Protein AF-A0A3L6E2Q4-F1 (afdb_monomer)

Mean predicted aligned error: 13.15 Å

pLDDT: mean 80.93, std 14.29, range [41.16, 96.69]

Foldseek 3Di:
DPCPPPPPDDQDVVNVVVVVVVVVVVVVVVVVLVVQLPPDDPPCPLVVLCPDPDDDNVVSVVVVVCVRNVSD

Structure (mmCIF, N/CA/C/O backbone):
data_AF-A0A3L6E2Q4-F1
#
_entry.id   AF-A0A3L6E2Q4-F1
#
loop_
_atom_site.group_PDB
_atom_site.id
_atom_site.type_symbol
_atom_site.label_atom_id
_atom_site.label_alt_id
_atom_site.label_comp_id
_atom_site.label_asym_id
_atom_site.label_entity_id
_atom_site.label_seq_id
_atom_site.pdbx_PDB_ins_code
_atom_site.Cartn_x
_atom_site.Cartn_y
_atom_site.Cartn_z
_atom_site.occupancy
_atom_site.B_iso_or_equiv
_atom_site.auth_seq_id
_atom_site.auth_comp_id
_atom_site.auth_asym_id
_atom_site.auth_atom_id
_atom_site.pdbx_PDB_model_num
ATOM 1 N N . MET A 1 1 ? -21.430 44.119 27.105 1.00 41.16 1 MET A N 1
ATOM 2 C CA . MET A 1 1 ? -20.313 43.244 27.526 1.00 41.16 1 MET A CA 1
ATOM 3 C C . MET A 1 1 ? -20.798 41.804 27.468 1.00 41.16 1 MET A C 1
ATOM 5 O O . MET A 1 1 ? -21.638 41.433 2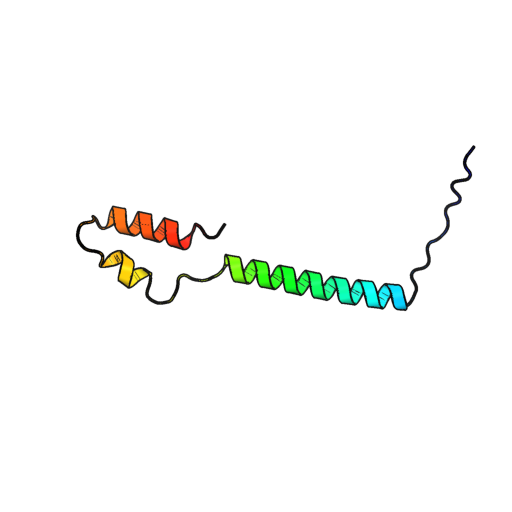8.278 1.00 41.16 1 MET A O 1
ATOM 9 N N . SER A 1 2 ? -20.376 41.020 26.474 1.00 52.53 2 SE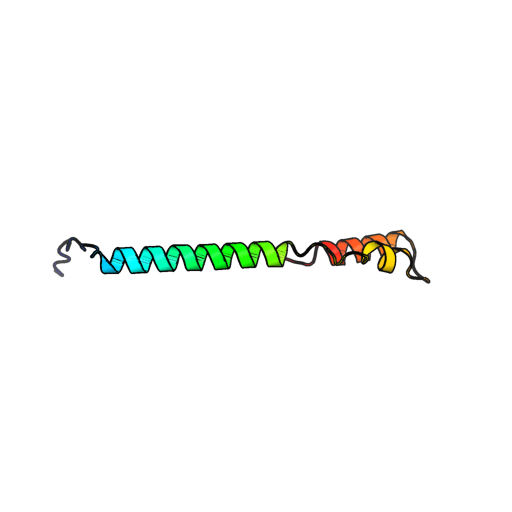R A N 1
ATOM 10 C CA . SER A 1 2 ? -20.743 39.602 26.392 1.00 52.53 2 SER A CA 1
ATOM 11 C C . SER A 1 2 ? -19.973 38.835 27.459 1.00 52.53 2 SER A C 1
ATOM 13 O O . SER A 1 2 ? -18.746 38.762 27.417 1.00 52.53 2 SER A O 1
ATOM 15 N N . ASN A 1 3 ? -20.698 38.300 28.435 1.00 59.75 3 ASN A N 1
ATOM 16 C CA . ASN A 1 3 ? -20.138 37.506 29.516 1.00 59.75 3 ASN A CA 1
ATOM 17 C C . ASN A 1 3 ? -19.717 36.142 28.938 1.00 59.75 3 ASN A C 1
ATOM 19 O O . ASN A 1 3 ? -20.489 35.184 28.955 1.00 59.75 3 ASN A O 1
ATOM 23 N N . LEU A 1 4 ? -18.515 36.064 28.354 1.00 63.53 4 LEU A N 1
ATOM 24 C CA . LEU A 1 4 ? -17.890 34.804 27.944 1.00 63.53 4 LEU A CA 1
ATOM 25 C C . LEU A 1 4 ? -17.405 34.083 29.211 1.00 63.53 4 LEU A C 1
ATOM 27 O O . LEU A 1 4 ? -16.212 33.977 29.495 1.00 63.53 4 LEU A O 1
ATOM 31 N N . GLY A 1 5 ? -18.360 33.638 30.029 1.00 59.53 5 GLY A N 1
ATOM 32 C CA . GLY A 1 5 ? -18.078 32.779 31.166 1.00 59.53 5 GLY A CA 1
ATOM 33 C C . GLY A 1 5 ? -17.275 31.583 30.671 1.00 59.53 5 GLY A C 1
ATOM 34 O O . GLY A 1 5 ? -17.678 30.916 29.715 1.00 59.53 5 GLY A O 1
ATOM 35 N N . LYS A 1 6 ? -16.119 31.329 31.293 1.00 66.75 6 LYS A N 1
ATOM 36 C CA . LYS A 1 6 ? -15.293 30.146 31.031 1.00 66.75 6 L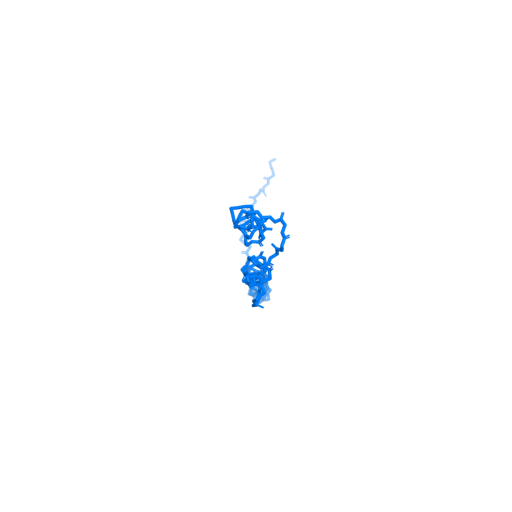YS A CA 1
ATOM 37 C C . LYS A 1 6 ? -16.076 28.910 31.477 1.00 66.75 6 LYS A C 1
ATOM 39 O O . LYS A 1 6 ? -15.888 28.403 32.579 1.00 66.75 6 LYS A O 1
ATOM 44 N N . ARG A 1 7 ? -17.016 28.457 30.646 1.00 73.38 7 ARG A N 1
ATOM 45 C CA . ARG A 1 7 ? -17.776 27.234 30.883 1.00 73.38 7 ARG A CA 1
ATOM 46 C C . ARG A 1 7 ? -16.796 26.080 30.743 1.00 73.38 7 ARG A C 1
ATOM 48 O O . ARG A 1 7 ? -16.298 25.819 29.649 1.00 73.38 7 ARG A O 1
ATOM 55 N N . LYS A 1 8 ? -16.500 25.415 31.858 1.00 72.06 8 LYS A N 1
ATOM 56 C CA . LYS A 1 8 ? -15.726 24.176 31.862 1.00 72.06 8 LYS A CA 1
ATOM 57 C C . LYS A 1 8 ? -16.517 23.155 31.039 1.00 72.06 8 LYS A C 1
ATOM 59 O O . LYS A 1 8 ? -17.617 22.773 31.430 1.00 72.06 8 LYS A O 1
ATOM 64 N N . ARG A 1 9 ? -16.020 22.818 29.847 1.00 71.75 9 ARG A N 1
ATOM 65 C CA . ARG A 1 9 ? -16.575 21.727 29.041 1.00 71.75 9 ARG A CA 1
ATOM 66 C C . ARG A 1 9 ? -16.095 20.437 29.692 1.00 71.75 9 ARG A C 1
ATOM 68 O O . ARG A 1 9 ? -14.890 20.233 29.812 1.00 71.75 9 ARG A O 1
ATOM 75 N N . TYR A 1 10 ? -17.032 19.651 30.200 1.00 75.81 10 TYR A N 1
ATOM 76 C CA . TYR A 1 10 ? -16.756 18.310 30.693 1.00 75.81 10 TYR A CA 1
ATOM 77 C C . TYR A 1 10 ? -16.920 17.363 29.514 1.00 75.81 10 TYR A C 1
ATOM 79 O O . TYR A 1 10 ? -17.911 17.471 28.7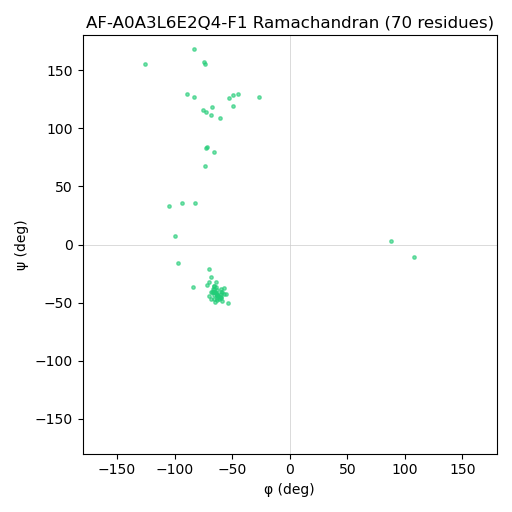97 1.00 75.81 10 TYR A O 1
ATOM 87 N N . MET A 1 11 ? -15.920 16.516 29.298 1.00 82.19 11 MET A N 1
ATOM 88 C CA . MET A 1 11 ? -15.983 15.437 28.322 1.00 82.19 11 MET A CA 1
ATOM 89 C C . MET A 1 11 ? -16.705 14.274 28.995 1.00 82.19 11 MET A C 1
ATOM 91 O O . MET A 1 11 ? -16.347 13.929 30.125 1.00 82.19 11 MET A O 1
ATOM 95 N N . THR A 1 12 ? -17.749 13.747 28.365 1.00 90.19 12 THR A N 1
ATOM 96 C CA . THR A 1 12 ? -18.467 12.581 28.895 1.00 90.19 12 THR A CA 1
ATOM 97 C C . THR A 1 12 ? -17.754 11.288 28.502 1.00 90.19 12 THR A C 1
ATOM 99 O O . THR A 1 12 ? -16.852 11.295 27.661 1.00 90.19 12 THR A O 1
ATOM 102 N N . ASP A 1 13 ? -18.143 10.165 29.101 1.00 91.19 13 ASP A N 1
ATOM 103 C CA . ASP A 1 13 ? -17.578 8.865 28.727 1.00 91.19 13 ASP A CA 1
ATOM 104 C C . ASP A 1 13 ? -17.928 8.509 27.271 1.00 91.19 13 ASP A C 1
ATOM 106 O O . ASP A 1 13 ? -17.116 7.925 26.554 1.00 91.19 13 ASP A O 1
ATOM 110 N N . GLU A 1 14 ? -19.092 8.942 26.782 1.00 91.62 14 GLU A N 1
ATOM 111 C CA . GLU A 1 14 ? -19.482 8.815 25.377 1.00 91.62 14 GLU A CA 1
ATOM 112 C C . GLU A 1 14 ? -18.565 9.627 24.458 1.00 91.62 14 GLU A C 1
ATOM 114 O O . GLU A 1 14 ? -18.133 9.117 23.423 1.00 91.62 14 GLU A O 1
ATOM 119 N N . ASP A 1 15 ? -18.205 10.854 24.850 1.00 91.00 15 ASP A N 1
ATOM 120 C CA . ASP A 1 15 ? -17.245 11.665 24.098 1.00 91.00 15 ASP A CA 1
ATOM 121 C C . ASP A 1 15 ? -15.886 10.949 24.007 1.00 91.00 15 ASP A C 1
ATOM 123 O O . ASP A 1 15 ? -15.273 10.905 22.940 1.00 91.00 15 ASP A O 1
ATOM 127 N N . VAL A 1 16 ? -15.419 10.336 25.104 1.00 89.81 16 VAL A N 1
ATOM 128 C CA . VAL A 1 16 ? -14.170 9.549 25.134 1.00 89.81 16 VAL A CA 1
ATOM 129 C C . VAL A 1 16 ? -14.228 8.387 24.145 1.00 89.81 16 VAL A C 1
ATOM 131 O O . VAL A 1 16 ? -13.273 8.171 23.396 1.00 89.81 16 VAL A O 1
ATOM 134 N N . VAL A 1 17 ? -15.341 7.653 24.111 1.00 94.06 17 VAL A N 1
ATOM 135 C CA . VAL A 1 17 ? -15.537 6.535 23.178 1.00 94.06 17 VAL A CA 1
ATOM 136 C C . VAL A 1 17 ? -15.503 7.020 21.728 1.00 94.06 17 VAL A C 1
ATOM 138 O O . VAL A 1 17 ? -14.812 6.420 20.903 1.00 94.06 17 VAL A O 1
ATOM 141 N N . VAL A 1 18 ? -16.177 8.132 21.421 1.00 94.06 18 VAL A N 1
ATOM 142 C CA . VAL A 1 18 ? -16.180 8.729 20.077 1.00 94.06 18 VAL A CA 1
ATOM 143 C C . VAL A 1 18 ? -14.774 9.156 19.659 1.00 94.06 18 VAL A C 1
ATOM 145 O O . VAL A 1 18 ? -14.334 8.820 18.558 1.00 94.06 18 VAL A O 1
ATOM 148 N N . PHE A 1 19 ? -14.035 9.851 20.527 1.00 94.00 19 PHE A N 1
ATOM 149 C CA . PHE A 1 19 ? -12.677 10.296 20.208 1.00 94.00 19 PHE A CA 1
ATOM 150 C C . PHE A 1 19 ? -11.700 9.133 20.039 1.00 94.00 19 PHE A C 1
ATOM 152 O O . PHE A 1 19 ? -10.841 9.196 19.159 1.00 94.00 19 PHE A O 1
ATOM 159 N N . ASN A 1 20 ? -11.850 8.060 20.817 1.00 94.25 20 ASN A N 1
ATOM 160 C CA . ASN A 1 20 ? -11.050 6.852 20.638 1.00 94.25 20 ASN A CA 1
ATOM 161 C C . ASN A 1 20 ? -11.358 6.175 19.299 1.00 94.25 20 ASN A C 1
ATOM 163 O O . ASN A 1 20 ? -10.431 5.896 18.546 1.00 94.25 20 ASN A O 1
ATOM 167 N N . GLY A 1 21 ? -12.635 5.995 18.947 1.00 95.56 21 GLY A N 1
ATOM 168 C CA . GLY A 1 21 ? -13.010 5.442 17.641 1.00 95.56 21 GLY A CA 1
ATOM 169 C C . GLY A 1 21 ? -12.494 6.287 16.472 1.00 95.56 21 GLY A C 1
ATOM 170 O O . GLY A 1 21 ? -11.976 5.753 15.495 1.00 95.56 21 GLY A O 1
ATOM 171 N N . MET A 1 22 ? -12.560 7.617 16.593 1.00 96.69 22 MET A N 1
ATOM 172 C CA . MET A 1 22 ? -12.021 8.535 15.586 1.00 96.69 22 MET A CA 1
ATOM 173 C C . MET A 1 22 ? -10.497 8.432 15.466 1.00 96.69 22 MET A C 1
ATOM 175 O O . MET A 1 22 ? -9.971 8.457 14.356 1.00 96.69 22 MET A O 1
ATOM 179 N N . LYS A 1 23 ? -9.781 8.309 16.589 1.00 96.19 23 LYS A N 1
ATOM 180 C CA . LYS A 1 23 ? -8.326 8.126 16.599 1.00 96.19 23 LYS A CA 1
ATOM 181 C C . LYS A 1 23 ? -7.925 6.856 15.846 1.00 96.19 23 LYS A C 1
ATOM 183 O O . LYS A 1 23 ? -7.008 6.925 15.031 1.00 96.19 23 LYS A O 1
ATOM 188 N N . GLU A 1 24 ? -8.609 5.739 16.093 1.00 96.31 24 GLU A N 1
ATOM 189 C CA . GLU A 1 24 ? -8.342 4.480 15.387 1.00 96.31 24 GLU A CA 1
ATOM 190 C C . GLU A 1 24 ? -8.623 4.624 13.886 1.00 96.31 24 GLU A C 1
ATOM 192 O O . GLU A 1 24 ? -7.744 4.355 13.074 1.00 96.31 24 GLU A O 1
ATOM 197 N N . ALA A 1 25 ? -9.769 5.198 13.502 1.00 96.56 25 ALA A N 1
ATOM 198 C CA . ALA A 1 25 ? -10.095 5.425 12.092 1.00 96.56 25 ALA A CA 1
ATOM 199 C C . ALA A 1 25 ? -9.053 6.302 11.367 1.00 96.56 25 ALA A C 1
ATOM 201 O O . ALA A 1 25 ? -8.678 6.025 10.230 1.00 96.56 25 ALA A O 1
ATOM 202 N N . VAL A 1 26 ? -8.556 7.358 12.020 1.00 96.44 26 VAL A N 1
ATOM 203 C CA . VAL A 1 26 ? -7.487 8.206 11.463 1.00 96.44 26 VAL A CA 1
ATOM 204 C C . VAL A 1 26 ? -6.168 7.439 11.355 1.00 96.44 26 VAL A C 1
ATOM 206 O O . VAL A 1 26 ? -5.443 7.619 10.376 1.00 96.44 26 VAL A O 1
ATOM 209 N N . SER A 1 27 ? -5.855 6.583 12.329 1.00 95.69 27 SER A N 1
ATOM 210 C CA . SER A 1 27 ? -4.672 5.721 12.291 1.00 95.69 27 SER A CA 1
ATOM 211 C C . SER A 1 27 ? -4.732 4.736 11.123 1.00 95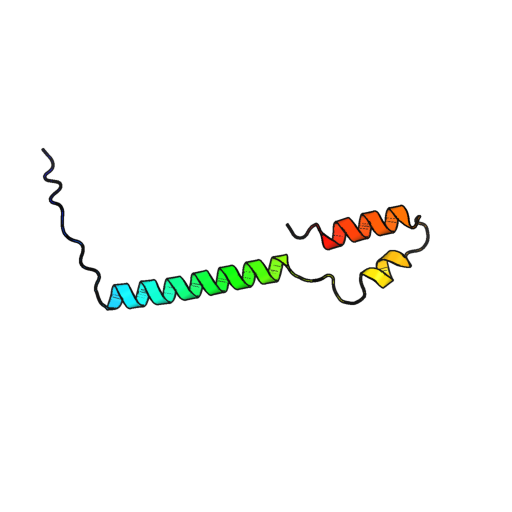.69 27 SER A C 1
ATOM 213 O O . SER A 1 27 ? -3.757 4.619 10.381 1.00 95.69 27 SER A O 1
ATOM 215 N N . ASP A 1 28 ? -5.884 4.103 10.902 1.00 95.62 28 ASP A N 1
ATOM 216 C CA . ASP A 1 28 ? -6.103 3.161 9.800 1.00 95.62 28 ASP A CA 1
ATOM 217 C C . ASP A 1 28 ? -5.973 3.848 8.438 1.00 95.62 28 ASP A C 1
ATOM 219 O O . ASP A 1 28 ? -5.297 3.345 7.541 1.00 95.62 28 ASP A O 1
ATOM 223 N N . VAL A 1 29 ? -6.545 5.048 8.288 1.00 93.25 29 VAL A N 1
ATOM 224 C CA . VAL A 1 29 ? -6.386 5.849 7.063 1.00 93.25 29 VAL A CA 1
ATOM 225 C C . VAL A 1 29 ? -4.921 6.230 6.847 1.00 93.25 29 VAL A C 1
ATOM 227 O O . VAL A 1 29 ? -4.418 6.120 5.731 1.00 93.25 29 VAL A O 1
ATOM 230 N N . ALA A 1 30 ? -4.208 6.648 7.896 1.00 91.44 30 ALA A N 1
ATOM 231 C CA . ALA A 1 30 ? -2.789 6.979 7.791 1.00 91.44 30 ALA A CA 1
ATOM 232 C C . ALA A 1 30 ? -1.933 5.759 7.410 1.00 91.44 30 ALA A C 1
ATOM 234 O O . ALA A 1 30 ? -0.979 5.905 6.644 1.00 91.44 30 ALA A O 1
ATOM 235 N N . ALA A 1 31 ? -2.266 4.569 7.915 1.00 89.25 31 ALA A N 1
ATOM 236 C CA . ALA A 1 31 ? -1.623 3.318 7.524 1.00 89.25 31 ALA A CA 1
ATOM 237 C C . ALA A 1 31 ? -1.895 2.990 6.049 1.00 89.25 31 ALA A C 1
ATOM 239 O O . ALA A 1 31 ? -0.946 2.815 5.288 1.00 89.25 31 ALA A O 1
ATOM 240 N N . ALA A 1 32 ? -3.157 3.039 5.616 1.00 86.50 32 ALA A N 1
ATOM 241 C CA . ALA A 1 32 ? -3.546 2.777 4.230 1.00 86.50 32 ALA A CA 1
ATOM 242 C C . ALA A 1 32 ? -2.891 3.750 3.230 1.00 86.50 32 ALA A C 1
ATOM 244 O O . ALA A 1 32 ? -2.477 3.344 2.147 1.00 86.50 32 ALA A O 1
ATOM 245 N N . VAL A 1 33 ? -2.751 5.031 3.594 1.00 84.38 33 VAL A N 1
ATOM 246 C CA . VAL A 1 33 ? -2.034 6.028 2.777 1.00 84.38 33 VAL A CA 1
ATOM 247 C C . VAL A 1 33 ? -0.537 5.716 2.698 1.00 84.38 33 VAL A C 1
ATOM 249 O O . VAL A 1 33 ? 0.063 5.834 1.637 1.00 84.38 33 VAL A O 1
ATOM 252 N N . ARG A 1 34 ? 0.095 5.291 3.796 1.00 79.69 34 ARG A N 1
ATOM 253 C CA . ARG A 1 34 ? 1.517 4.898 3.775 1.00 79.69 34 ARG A CA 1
ATOM 254 C C . ARG A 1 34 ? 1.752 3.654 2.922 1.00 79.69 34 ARG A C 1
ATOM 256 O O . ARG A 1 34 ? 2.729 3.607 2.181 1.00 79.69 34 ARG A O 1
ATOM 263 N N . GLU A 1 35 ? 0.858 2.675 3.008 1.00 74.94 35 GLU A N 1
ATOM 264 C CA . G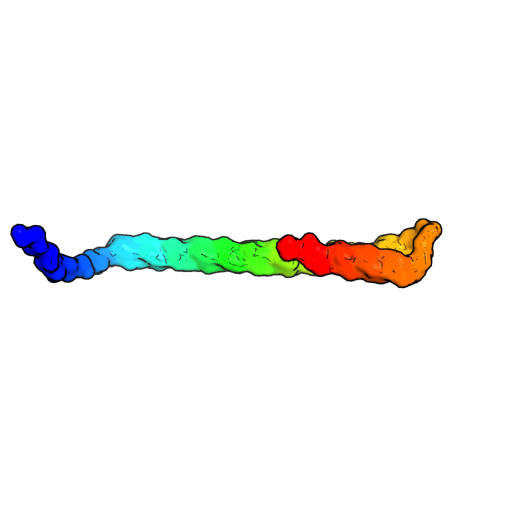LU A 1 35 ? 0.905 1.458 2.193 1.00 74.94 35 GLU A CA 1
ATOM 265 C C . GLU A 1 35 ? 0.678 1.748 0.703 1.00 74.94 35 GLU A C 1
ATOM 267 O O . GLU A 1 35 ? 1.322 1.130 -0.143 1.00 74.94 35 GLU A O 1
ATOM 272 N N . SER A 1 36 ? -0.186 2.710 0.359 1.00 65.50 36 SER A N 1
ATOM 273 C CA . SER A 1 36 ? -0.443 3.067 -1.042 1.00 65.50 36 SER A CA 1
ATOM 274 C C . SER A 1 36 ? 0.721 3.815 -1.700 1.00 65.50 36 SER A C 1
ATOM 276 O O . SER A 1 36 ? 0.996 3.585 -2.881 1.00 65.50 36 SER A O 1
ATOM 278 N N . ILE A 1 37 ? 1.437 4.651 -0.938 1.00 64.00 37 ILE A N 1
ATOM 279 C CA . ILE A 1 37 ? 2.672 5.323 -1.378 1.00 64.00 37 ILE A CA 1
ATOM 280 C C . ILE A 1 37 ? 3.788 4.287 -1.584 1.00 64.00 37 ILE A C 1
ATOM 282 O O . ILE A 1 37 ? 4.508 4.327 -2.579 1.00 64.00 37 ILE A O 1
ATOM 286 N N . HIS A 1 38 ? 3.888 3.297 -0.692 1.00 58.34 38 HIS A N 1
ATOM 287 C CA . HIS A 1 38 ? 4.914 2.252 -0.724 1.00 58.34 38 HIS A CA 1
ATOM 288 C C . HIS A 1 38 ? 4.473 0.982 -1.464 1.00 58.34 38 HIS A C 1
ATOM 290 O O . HIS A 1 38 ? 4.835 -0.134 -1.088 1.00 58.34 38 HIS A O 1
ATOM 296 N N . ALA A 1 39 ? 3.685 1.121 -2.530 1.00 58.78 39 ALA A N 1
ATOM 297 C CA . ALA A 1 39 ? 3.447 0.004 -3.432 1.00 58.78 39 ALA A CA 1
ATOM 298 C C . ALA A 1 39 ? 4.718 -0.230 -4.259 1.00 58.78 39 ALA A C 1
ATOM 300 O O . ALA A 1 39 ? 4.828 0.276 -5.383 1.00 58.78 39 ALA A O 1
ATOM 301 N N . GLU A 1 40 ? 5.651 -0.975 -3.649 1.00 60.91 40 GLU A N 1
ATOM 302 C CA . GLU A 1 40 ? 6.776 -1.687 -4.259 1.00 60.91 40 GLU A CA 1
ATOM 303 C C . GLU A 1 40 ? 6.433 -2.033 -5.708 1.00 60.91 40 GLU A C 1
ATOM 305 O O . GLU A 1 40 ? 5.3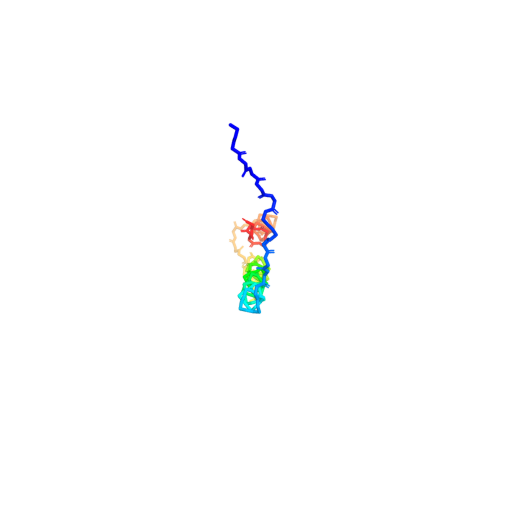59 -2.581 -5.995 1.00 60.91 40 GLU A O 1
ATOM 310 N N . ALA A 1 41 ? 7.312 -1.656 -6.639 1.00 63.59 41 ALA A N 1
ATOM 311 C CA . ALA A 1 41 ? 7.104 -1.938 -8.051 1.00 63.59 41 ALA A CA 1
ATOM 312 C C . ALA A 1 41 ? 6.753 -3.424 -8.215 1.00 63.59 41 ALA A C 1
ATOM 314 O O . ALA A 1 41 ? 7.451 -4.285 -7.678 1.00 63.59 41 ALA A O 1
ATOM 315 N N . ALA A 1 42 ? 5.655 -3.714 -8.926 1.00 67.50 42 ALA A N 1
ATOM 316 C CA . ALA A 1 42 ? 5.158 -5.074 -9.096 1.00 67.50 42 ALA A CA 1
ATOM 317 C C . ALA A 1 42 ? 6.324 -6.025 -9.437 1.00 67.50 42 ALA A C 1
ATOM 319 O O . ALA A 1 42 ? 7.114 -5.704 -10.340 1.00 67.50 42 ALA A O 1
ATOM 320 N N . PRO A 1 43 ? 6.463 -7.165 -8.730 1.00 68.06 43 PRO A N 1
ATOM 321 C CA . PRO A 1 43 ? 7.556 -8.097 -8.961 1.00 68.06 43 PRO A CA 1
ATOM 322 C C . PRO A 1 43 ? 7.686 -8.416 -10.455 1.00 68.06 43 PRO A C 1
ATOM 324 O O . PRO A 1 43 ? 6.747 -8.900 -11.081 1.00 68.06 43 PRO A O 1
ATOM 327 N N . GLY A 1 44 ? 8.843 -8.092 -11.040 1.00 76.25 44 GLY A N 1
ATOM 328 C CA . GLY A 1 44 ? 9.113 -8.280 -12.470 1.00 76.25 44 GLY A CA 1
ATOM 329 C C . GLY A 1 44 ? 9.156 -7.007 -13.324 1.00 76.25 44 GLY A C 1
ATOM 330 O O . GLY A 1 44 ? 9.661 -7.086 -14.444 1.00 76.25 44 GLY A O 1
ATOM 331 N N . ILE A 1 45 ? 8.748 -5.834 -12.815 1.00 82.12 45 ILE A N 1
ATOM 332 C CA . ILE A 1 45 ? 8.842 -4.552 -13.552 1.00 82.12 45 ILE A CA 1
ATOM 333 C C . ILE A 1 45 ? 10.270 -4.267 -14.030 1.00 82.12 45 ILE A C 1
ATOM 335 O O . ILE A 1 45 ? 10.463 -3.904 -15.189 1.00 82.12 45 ILE A O 1
ATOM 339 N N . TYR A 1 46 ? 11.279 -4.512 -13.187 1.00 84.62 46 TYR A N 1
ATOM 340 C CA . TYR A 1 46 ? 12.685 -4.356 -13.571 1.00 84.62 46 TYR A CA 1
ATOM 341 C C . TYR A 1 46 ? 13.024 -5.155 -14.837 1.00 84.62 46 TYR A C 1
ATOM 343 O O . TYR A 1 46 ? 13.578 -4.615 -15.792 1.00 84.62 46 TYR A O 1
ATOM 351 N N . ASN A 1 47 ? 12.654 -6.440 -14.856 1.00 85.25 47 ASN A N 1
ATOM 352 C CA . ASN A 1 47 ? 12.995 -7.348 -15.946 1.00 85.25 47 ASN A CA 1
ATOM 353 C C . ASN A 1 47 ? 12.229 -7.012 -17.235 1.00 85.25 47 ASN A C 1
ATOM 355 O O . ASN A 1 47 ? 12.761 -7.180 -18.327 1.00 85.25 47 ASN A O 1
ATOM 359 N N . VAL A 1 48 ? 10.997 -6.511 -17.126 1.00 86.44 48 VAL A N 1
ATOM 360 C CA . VAL A 1 48 ? 10.221 -6.051 -18.287 1.00 86.44 48 VAL A CA 1
ATOM 361 C C . VAL A 1 48 ? 10.844 -4.792 -18.892 1.00 86.44 48 VAL A C 1
ATOM 363 O O . VAL A 1 48 ? 11.041 -4.730 -20.103 1.00 86.44 48 VAL A O 1
ATOM 366 N N . VAL A 1 49 ? 11.199 -3.806 -18.061 1.00 86.44 49 VAL A N 1
ATOM 367 C CA . VAL A 1 49 ? 11.739 -2.525 -18.539 1.00 86.44 49 VAL A CA 1
ATOM 368 C C . VAL A 1 49 ? 13.144 -2.693 -19.115 1.00 86.44 49 VAL A C 1
ATOM 370 O O . VAL A 1 49 ? 13.413 -2.189 -20.201 1.00 86.44 49 VAL A O 1
ATOM 373 N N . ILE A 1 50 ? 14.034 -3.438 -18.451 1.00 89.06 50 ILE A N 1
ATOM 374 C CA . ILE A 1 50 ? 15.438 -3.550 -18.881 1.00 89.06 50 ILE A CA 1
ATOM 375 C C . ILE A 1 50 ? 15.624 -4.344 -20.184 1.00 89.06 50 ILE A C 1
ATOM 377 O O . ILE A 1 50 ? 16.644 -4.185 -20.850 1.00 89.06 50 ILE A O 1
ATOM 381 N N . ASN A 1 51 ? 14.647 -5.180 -20.550 1.00 91.12 51 ASN A N 1
ATOM 382 C CA . ASN A 1 51 ? 14.671 -5.998 -21.766 1.00 91.12 51 ASN A CA 1
ATOM 383 C C . ASN A 1 51 ? 13.857 -5.391 -22.922 1.00 91.12 51 ASN A C 1
ATOM 385 O O . ASN A 1 51 ? 13.678 -6.044 -23.951 1.00 91.12 51 ASN A O 1
ATOM 389 N N . CYS A 1 52 ? 13.350 -4.163 -22.777 1.00 91.75 52 CYS A N 1
ATOM 390 C CA . CYS A 1 52 ? 12.594 -3.496 -23.832 1.00 91.75 52 CYS A CA 1
ATOM 391 C C . CYS A 1 52 ? 13.513 -3.162 -25.030 1.00 91.75 52 CYS A C 1
ATOM 393 O O . CYS A 1 52 ? 14.480 -2.409 -24.870 1.00 91.75 52 CYS A O 1
ATOM 395 N N . PRO A 1 53 ? 13.255 -3.714 -26.232 1.00 92.00 53 PRO A N 1
ATOM 396 C CA . PRO A 1 53 ? 14.111 -3.492 -27.391 1.00 92.00 53 PRO A CA 1
ATOM 397 C C . PRO A 1 53 ? 13.936 -2.078 -27.961 1.00 92.00 53 PRO A C 1
ATOM 399 O O . PRO A 1 53 ? 12.878 -1.467 -27.837 1.00 92.00 53 PRO A O 1
ATOM 402 N N . GLY A 1 54 ? 14.962 -1.573 -28.651 1.00 94.62 54 GLY A N 1
ATOM 403 C CA . GLY A 1 54 ? 14.891 -0.296 -29.378 1.00 94.62 54 GLY A CA 1
ATOM 404 C C . GLY A 1 54 ? 15.239 0.954 -28.560 1.00 94.62 54 GLY A C 1
ATOM 405 O O . GLY A 1 54 ? 15.196 2.054 -29.103 1.00 94.62 54 GLY A O 1
ATOM 406 N N . PHE A 1 55 ? 15.640 0.797 -27.296 1.00 93.19 55 PHE A N 1
ATOM 407 C CA . PHE A 1 55 ? 16.077 1.889 -26.423 1.00 93.19 55 PHE A CA 1
ATOM 408 C C . PHE A 1 55 ? 17.468 1.618 -25.846 1.00 93.19 55 PHE A C 1
ATOM 410 O O . PHE A 1 55 ? 17.893 0.467 -25.727 1.00 93.19 55 PHE A O 1
ATOM 417 N N . SER A 1 56 ? 18.189 2.680 -25.475 1.00 94.56 56 SER A N 1
ATOM 418 C CA . SER A 1 56 ? 19.454 2.534 -24.753 1.00 94.56 56 SER A CA 1
ATOM 419 C C . SER A 1 56 ? 19.205 2.135 -23.297 1.00 94.56 56 SER A C 1
ATOM 421 O O . SER A 1 56 ? 18.145 2.413 -22.729 1.00 94.56 56 SER A O 1
ATOM 423 N N . ARG A 1 57 ? 20.205 1.519 -22.659 1.00 90.12 57 ARG A N 1
ATOM 424 C CA . ARG A 1 57 ? 20.122 1.121 -21.247 1.00 90.12 57 ARG A CA 1
ATOM 425 C C . ARG A 1 57 ? 19.828 2.316 -20.339 1.00 90.12 57 ARG A C 1
ATOM 427 O O . ARG A 1 57 ? 19.067 2.187 -19.388 1.00 90.12 57 ARG A O 1
ATOM 434 N N . GLU A 1 58 ? 20.400 3.474 -20.639 1.00 92.00 58 GLU A N 1
ATOM 435 C CA . GLU A 1 58 ? 20.238 4.713 -19.875 1.00 92.00 58 GLU A CA 1
ATOM 436 C C . GLU A 1 58 ? 18.796 5.221 -19.946 1.00 92.00 58 GLU A C 1
ATOM 438 O O . GLU A 1 58 ? 18.221 5.573 -18.917 1.00 92.00 58 GLU A O 1
ATOM 443 N N . ALA A 1 59 ? 18.182 5.193 -21.135 1.00 92.50 59 ALA A N 1
ATOM 444 C CA . ALA A 1 59 ? 16.782 5.570 -21.318 1.00 92.50 59 ALA A CA 1
ATOM 445 C C . ALA A 1 59 ? 15.834 4.638 -20.543 1.00 92.50 59 ALA A C 1
ATOM 447 O O . ALA A 1 59 ? 14.880 5.101 -19.917 1.00 92.50 59 ALA A O 1
ATOM 448 N N . LEU A 1 60 ? 16.131 3.334 -20.526 1.00 93.19 60 LEU A N 1
ATOM 449 C CA . LEU A 1 60 ? 15.360 2.341 -19.773 1.00 93.19 60 LEU A CA 1
ATOM 450 C C . LEU A 1 60 ? 15.511 2.518 -18.258 1.00 93.19 60 LEU A C 1
ATOM 452 O O . LEU A 1 60 ? 14.522 2.447 -17.534 1.00 93.19 60 LEU A O 1
ATOM 456 N N . MET A 1 61 ? 16.720 2.805 -17.770 1.00 90.12 61 MET A N 1
ATOM 457 C CA . MET A 1 61 ? 16.960 3.084 -16.348 1.00 90.12 61 MET A CA 1
ATOM 458 C C . MET A 1 61 ? 16.278 4.383 -15.905 1.00 90.12 61 MET A C 1
ATOM 460 O O . MET A 1 61 ? 15.716 4.432 -14.814 1.00 90.12 61 MET A O 1
ATOM 464 N N . TYR A 1 62 ? 16.266 5.411 -16.757 1.00 89.00 62 TYR A N 1
ATOM 465 C CA . TYR A 1 62 ? 15.541 6.656 -16.500 1.00 89.00 62 TYR A CA 1
ATOM 466 C C . TYR A 1 62 ? 14.027 6.424 -16.403 1.00 89.00 62 TYR A C 1
ATOM 468 O O . TYR A 1 62 ? 13.391 6.890 -15.459 1.00 89.00 62 TYR A O 1
ATOM 476 N N . ALA A 1 63 ? 13.456 5.655 -17.335 1.00 86.88 63 ALA A N 1
ATOM 477 C CA . ALA A 1 63 ? 12.043 5.285 -17.313 1.00 86.88 63 ALA A CA 1
ATOM 478 C C . ALA A 1 63 ? 11.684 4.436 -16.083 1.00 86.88 63 ALA A C 1
ATOM 480 O O . ALA A 1 63 ? 10.675 4.699 -15.435 1.00 86.88 63 ALA A O 1
ATOM 481 N N . LEU A 1 64 ? 12.528 3.463 -15.723 1.00 85.56 64 LEU A N 1
ATOM 482 C CA . LEU A 1 64 ? 12.356 2.646 -14.523 1.00 85.56 64 LEU A CA 1
ATOM 483 C C . LEU A 1 64 ? 12.372 3.504 -13.254 1.00 85.56 64 LEU A C 1
ATOM 485 O O . LEU A 1 64 ? 11.516 3.335 -12.393 1.00 85.56 64 LEU A O 1
ATOM 489 N N . ASN A 1 65 ? 13.317 4.441 -13.154 1.00 84.06 65 ASN A N 1
ATOM 490 C CA . ASN A 1 65 ? 13.397 5.373 -12.037 1.00 84.06 65 ASN A CA 1
ATOM 491 C C . ASN A 1 65 ? 12.099 6.191 -11.941 1.00 84.06 65 ASN A C 1
ATOM 493 O O . ASN A 1 65 ? 11.463 6.214 -10.896 1.00 84.06 65 ASN A O 1
ATOM 497 N N . HIS A 1 66 ? 11.622 6.761 -13.048 1.00 79.31 66 HIS A N 1
ATOM 498 C CA . HIS A 1 66 ? 10.319 7.434 -13.063 1.00 79.31 66 HIS A CA 1
ATOM 499 C C . HIS A 1 66 ? 9.169 6.522 -12.621 1.00 79.31 66 HIS A C 1
ATOM 501 O O . HIS A 1 66 ? 8.355 6.935 -11.813 1.00 79.31 66 HIS A O 1
ATOM 507 N N . MET A 1 67 ? 9.110 5.265 -13.055 1.00 76.12 67 MET A N 1
ATOM 508 C CA . MET A 1 67 ? 8.032 4.350 -12.644 1.00 76.12 67 MET A CA 1
ATOM 509 C C . MET A 1 67 ? 8.075 3.955 -11.160 1.00 76.12 67 MET A C 1
ATOM 511 O O . MET A 1 67 ? 7.033 3.634 -10.593 1.00 76.12 67 MET A O 1
ATOM 515 N N . ILE A 1 68 ? 9.260 3.952 -10.544 1.00 74.94 68 ILE A N 1
ATOM 516 C CA . ILE A 1 68 ? 9.456 3.607 -9.128 1.00 74.94 68 ILE A CA 1
ATOM 517 C C . ILE A 1 68 ? 9.207 4.821 -8.222 1.00 74.94 68 ILE A C 1
ATOM 519 O O . ILE A 1 68 ? 8.646 4.658 -7.144 1.00 74.94 68 ILE A O 1
ATOM 523 N N . TRP A 1 69 ? 9.589 6.025 -8.658 1.00 65.50 69 TRP A N 1
ATOM 524 C CA . TRP A 1 69 ? 9.508 7.240 -7.839 1.00 65.50 69 TRP A CA 1
ATOM 525 C C . TRP A 1 69 ? 8.253 8.093 -8.085 1.00 65.50 69 TRP A C 1
ATOM 527 O O . TRP A 1 69 ? 7.936 8.924 -7.249 1.00 65.50 69 TRP A O 1
ATOM 537 N N . PHE A 1 70 ? 7.498 7.908 -9.177 1.00 58.62 70 PHE A N 1
ATOM 538 C CA . PHE A 1 70 ? 6.296 8.716 -9.482 1.00 58.62 70 PHE A CA 1
ATOM 539 C C . PHE A 1 70 ? 5.027 8.232 -8.748 1.00 58.62 70 PHE A C 1
ATOM 541 O O . PHE A 1 70 ? 3.922 8.260 -9.289 1.00 58.62 70 PHE A O 1
ATOM 548 N N . LYS A 1 71 ? 5.189 7.753 -7.512 1.00 51.88 71 LYS A N 1
ATOM 549 C CA . LYS A 1 71 ? 4.105 7.394 -6.585 1.00 51.88 71 LYS A CA 1
ATOM 550 C C . LYS A 1 71 ? 3.936 8.441 -5.467 1.00 51.88 71 LYS A C 1
ATOM 552 O O . LYS A 1 71 ? 3.562 8.083 -4.355 1.00 51.88 71 LYS A O 1
ATOM 557 N N . ASP A 1 72 ? 4.191 9.711 -5.786 1.00 45.62 72 ASP A N 1
ATOM 558 C CA . ASP A 1 72 ? 3.991 10.873 -4.903 1.00 45.62 72 ASP A CA 1
ATOM 559 C C . ASP A 1 72 ? 2.776 11.715 -5.327 1.00 45.62 72 ASP A C 1
ATOM 561 O O . ASP A 1 72 ? 2.663 12.035 -6.536 1.00 45.62 72 ASP A O 1
#

Secondary structure (DSSP, 8-state):
---------PPPHHHHHHHHHHHHHHHHHHHHHHHHHT----TTHHHHHHT-TTS-HHHHHHHHHHHHH---

Organism: Zea mays (NCBI:txid4577)

Radius of gyration: 25.47 Å; Cα contacts (8 Å, |Δi|>4): 17; chains: 1; bounding box: 41×52×61 Å

Sequence (72 aa):
MSNLGKRKRYMTDEDVVVFNGMKEAVSDVAAAVRESIHAEAAPGIYNVVINCPGFSREALMYALNHMIWFKD

Solvent-accessible surface area (backbone atoms only — not comparable to full-atom values): 4531 Å²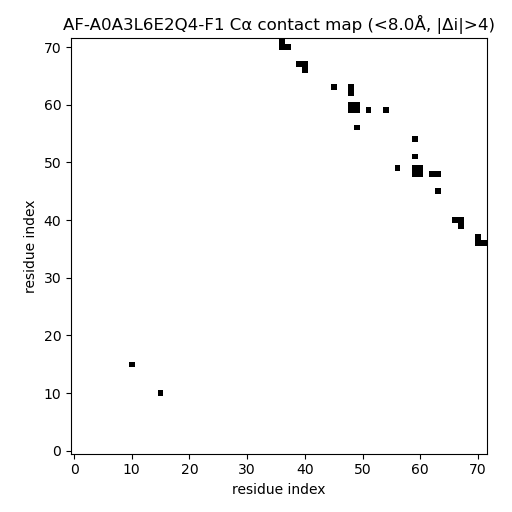 total; per-residue (Å²): 132,85,81,78,67,86,70,81,81,76,82,50,7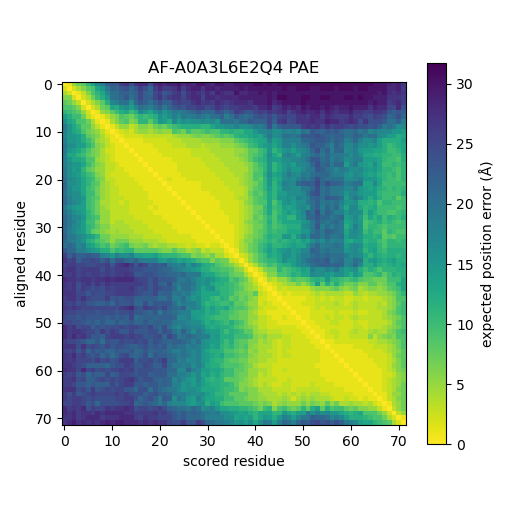3,66,52,51,52,52,54,50,54,51,51,51,54,53,49,52,50,53,50,53,52,52,52,63,51,61,60,68,71,61,92,58,52,67,64,57,48,74,67,49,82,96,62,55,71,66,58,35,52,51,52,49,48,48,70,65,64,71,57,119